Protein AF-A0A3S4R4Y9-F1 (afdb_monomer)

Solvent-accessible surface area (backbone atoms only — not comparable to full-atom values): 7300 Å² total; per-residue (Å²): 136,87,88,60,71,46,79,44,80,38,82,92,77,74,43,80,44,81,41,54,73,82,64,68,80,78,72,89,69,92,70,95,69,88,74,73,80,77,74,75,74,77,70,71,77,76,43,74,64,56,50,49,52,53,54,53,54,55,68,68,62,64,84,70,74,81,76,82,71,62,64,82,87,50,58,78,82,68,40,51,52,72,42,83,41,96,85,75,52,72,46,73,49,71,60,82,84,62,85,89,74,81,80,130

Structure (mmCIF, N/CA/C/O backbone):
data_AF-A0A3S4R4Y9-F1
#
_entry.id   AF-A0A3S4R4Y9-F1
#
loop_
_atom_site.group_PDB
_atom_site.id
_atom_site.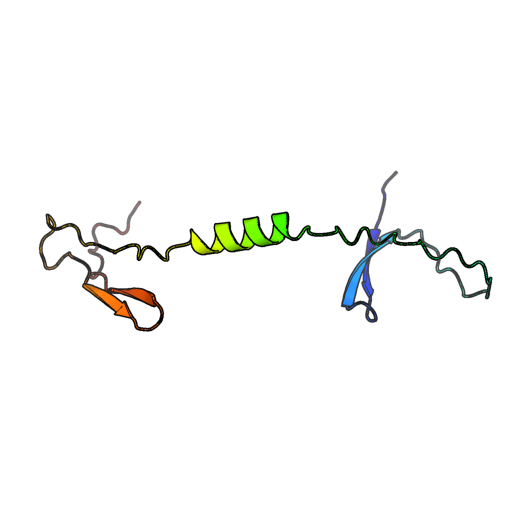type_symbol
_atom_site.label_atom_id
_atom_site.label_alt_id
_atom_site.label_comp_id
_atom_site.label_asym_id
_atom_site.label_entity_id
_atom_site.label_seq_id
_atom_site.pdbx_PDB_ins_code
_atom_site.Cartn_x
_atom_site.Cartn_y
_atom_site.Cartn_z
_atom_site.occupancy
_atom_site.B_iso_or_equiv
_atom_site.auth_seq_id
_atom_site.auth_comp_id
_atom_site.auth_asym_id
_atom_site.auth_atom_id
_atom_site.pdbx_PDB_model_num
ATOM 1 N N . MET A 1 1 ? 40.150 17.618 -21.170 1.00 54.66 1 MET A N 1
ATOM 2 C CA . MET A 1 1 ? 39.338 17.227 -22.344 1.00 54.66 1 MET A CA 1
ATOM 3 C C . MET A 1 1 ? 37.894 17.150 -21.874 1.00 54.66 1 MET A C 1
ATOM 5 O O . MET A 1 1 ? 37.621 16.339 -21.003 1.00 54.66 1 MET A O 1
ATOM 9 N N . ASN A 1 2 ? 37.007 18.033 -22.343 1.00 62.56 2 ASN A N 1
ATOM 10 C CA . ASN A 1 2 ? 35.598 18.014 -21.932 1.00 62.5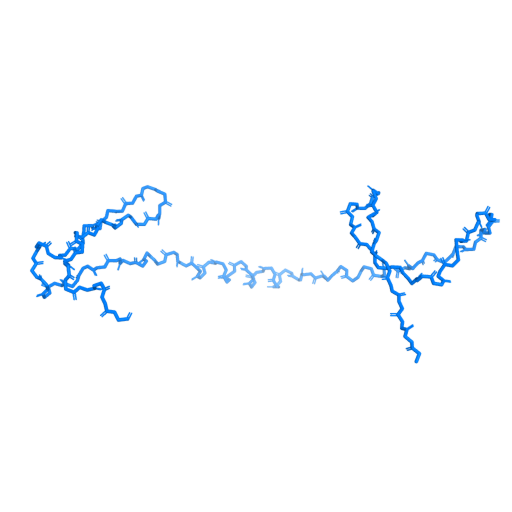6 2 ASN A CA 1
ATOM 11 C C . ASN A 1 2 ? 34.815 17.080 -22.853 1.00 62.56 2 ASN A C 1
ATOM 13 O O . ASN A 1 2 ? 34.815 17.265 -24.068 1.00 62.56 2 ASN A O 1
ATOM 17 N N . HIS A 1 3 ? 34.172 16.069 -22.275 1.00 72.06 3 HIS A N 1
ATOM 18 C CA . HIS A 1 3 ? 33.320 15.147 -23.012 1.00 72.06 3 HIS A CA 1
ATOM 19 C C . HIS A 1 3 ? 31.894 15.699 -23.036 1.00 72.06 3 HIS A C 1
ATOM 21 O O . HIS A 1 3 ? 31.226 15.724 -22.005 1.00 72.06 3 HIS A O 1
ATOM 27 N N . ILE A 1 4 ? 31.448 16.166 -24.203 1.00 77.94 4 ILE A N 1
ATOM 28 C CA . ILE A 1 4 ? 30.104 16.717 -24.394 1.00 77.94 4 ILE A CA 1
ATOM 29 C C . ILE A 1 4 ? 29.211 15.648 -25.033 1.00 77.94 4 ILE A C 1
ATOM 31 O O . ILE A 1 4 ? 29.584 14.992 -26.014 1.00 77.94 4 ILE A O 1
ATOM 35 N N . TYR A 1 5 ? 28.028 15.467 -24.450 1.00 83.44 5 TYR A N 1
ATOM 36 C CA . TYR A 1 5 ? 27.045 14.468 -24.852 1.00 83.44 5 TYR A CA 1
ATOM 37 C C . TYR A 1 5 ? 25.684 15.129 -25.042 1.00 83.44 5 TYR A C 1
ATOM 39 O O . TYR A 1 5 ? 25.295 15.993 -24.256 1.00 83.44 5 TYR A O 1
ATOM 47 N N . LYS A 1 6 ? 24.934 14.670 -26.046 1.00 84.88 6 LYS A N 1
ATOM 48 C CA . LYS A 1 6 ? 23.530 15.038 -26.255 1.00 84.88 6 LYS A CA 1
ATOM 49 C C . LYS A 1 6 ? 22.624 13.836 -26.028 1.00 84.88 6 LYS A C 1
ATOM 51 O O . LYS A 1 6 ? 23.001 12.703 -26.321 1.00 84.88 6 LYS A O 1
ATOM 56 N N . ILE A 1 7 ? 21.412 14.083 -25.548 1.00 89.75 7 ILE A N 1
ATOM 57 C CA . ILE A 1 7 ? 20.398 13.046 -25.347 1.00 89.75 7 ILE A CA 1
ATOM 58 C C . ILE A 1 7 ? 19.426 13.081 -26.529 1.00 89.75 7 ILE A C 1
ATOM 60 O O . ILE A 1 7 ? 18.928 14.142 -26.899 1.00 89.75 7 ILE A O 1
ATOM 64 N N . VAL A 1 8 ? 19.168 11.925 -27.140 1.00 87.50 8 VAL A N 1
ATOM 65 C CA . VAL A 1 8 ? 18.272 11.777 -28.295 1.00 87.50 8 VAL A CA 1
ATOM 66 C C . VAL A 1 8 ? 17.207 10.733 -27.986 1.00 87.50 8 VAL A C 1
ATOM 68 O O . VAL A 1 8 ? 17.504 9.684 -27.419 1.00 87.50 8 VAL A O 1
ATOM 71 N N . PHE A 1 9 ? 15.963 11.003 -28.379 1.00 91.25 9 PHE A N 1
ATOM 72 C CA . PHE A 1 9 ? 14.882 10.027 -28.281 1.00 91.25 9 PHE A CA 1
ATOM 73 C C . PHE A 1 9 ? 14.891 9.070 -29.476 1.00 91.25 9 PHE A C 1
ATOM 75 O O . PHE A 1 9 ? 14.821 9.497 -30.632 1.00 91.25 9 PHE A O 1
ATOM 82 N N . ASN A 1 10 ? 14.928 7.769 -29.203 1.00 87.31 10 ASN A N 1
ATOM 83 C CA . ASN A 1 10 ? 14.768 6.726 -30.202 1.00 87.31 10 ASN A CA 1
ATOM 84 C C . ASN A 1 10 ? 13.288 6.349 -30.335 1.00 87.31 10 ASN A C 1
ATOM 86 O O . ASN A 1 10 ? 12.715 5.697 -29.464 1.00 87.31 10 ASN A O 1
ATOM 90 N N . LYS A 1 11 ? 12.678 6.709 -31.469 1.00 86.31 11 LYS A N 1
ATOM 91 C CA . LYS A 1 11 ? 11.270 6.400 -31.754 1.00 86.31 11 LYS A CA 1
ATOM 92 C C . LYS A 1 11 ? 10.983 4.907 -31.938 1.00 86.31 11 LYS A C 1
ATOM 94 O O . LYS A 1 11 ? 9.869 4.484 -31.653 1.00 86.31 11 LYS A O 1
ATOM 99 N N . SER A 1 12 ? 11.947 4.109 -32.398 1.00 80.25 12 SER A N 1
ATOM 100 C CA . SER A 1 12 ? 11.734 2.675 -32.638 1.00 80.25 12 SER A CA 1
ATOM 101 C C . SER A 1 12 ? 11.703 1.870 -31.344 1.00 80.25 12 SER A C 1
ATOM 103 O O . SER A 1 12 ? 10.973 0.890 -31.257 1.00 80.25 12 SER A O 1
ATOM 105 N N . THR A 1 13 ? 12.512 2.260 -30.361 1.00 84.69 13 THR A N 1
ATOM 106 C CA . THR A 1 13 ? 12.614 1.566 -29.070 1.00 84.69 13 THR A CA 1
ATOM 107 C C . THR A 1 13 ? 11.894 2.304 -27.945 1.00 84.69 13 THR A C 1
ATOM 109 O O . THR A 1 13 ? 11.829 1.779 -26.842 1.00 84.69 13 THR A O 1
ATOM 112 N N . GLN A 1 14 ? 11.355 3.501 -28.214 1.00 87.25 14 GLN A N 1
ATOM 113 C CA . GLN A 1 14 ? 10.693 4.379 -27.242 1.00 87.25 14 GLN A CA 1
ATOM 114 C C . GLN A 1 14 ? 11.582 4.700 -26.023 1.00 87.25 14 GLN A C 1
ATOM 116 O O . GLN A 1 14 ? 11.111 4.777 -24.892 1.00 87.25 14 GLN A O 1
ATOM 121 N N . THR A 1 15 ? 12.887 4.885 -26.247 1.00 88.81 15 THR A N 1
ATOM 122 C CA . THR A 1 15 ? 13.884 5.116 -25.186 1.00 88.81 15 THR A CA 1
ATOM 123 C C . THR A 1 15 ? 14.795 6.306 -25.483 1.00 88.81 15 THR A C 1
ATOM 125 O O . THR A 1 15 ? 15.020 6.667 -26.637 1.00 88.81 15 THR A O 1
ATOM 128 N N . TRP A 1 16 ? 15.351 6.920 -24.436 1.00 92.38 16 TRP A N 1
ATOM 129 C CA . TRP A 1 16 ? 16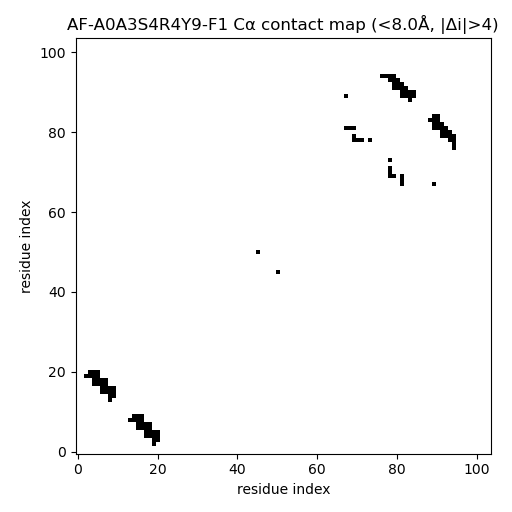.352 7.985 -24.544 1.00 92.38 16 TRP A CA 1
ATOM 130 C C . TRP A 1 16 ? 17.768 7.400 -24.614 1.00 92.38 16 TRP A C 1
ATOM 132 O O . TRP A 1 16 ? 18.101 6.497 -23.849 1.00 92.38 16 TRP A O 1
ATOM 142 N N . MET A 1 17 ? 18.610 7.913 -25.514 1.00 88.81 17 MET A N 1
ATOM 143 C CA . MET A 1 17 ? 19.999 7.472 -25.698 1.00 88.81 17 MET A CA 1
ATOM 144 C C . MET A 1 17 ? 20.960 8.662 -25.626 1.00 88.81 17 MET A C 1
ATOM 146 O O . MET A 1 17 ? 20.705 9.702 -26.234 1.00 88.81 17 MET A O 1
ATOM 150 N N . ALA A 1 18 ? 22.078 8.506 -24.915 1.00 88.31 18 ALA A N 1
ATOM 151 C CA . ALA A 1 18 ? 23.161 9.487 -24.899 1.00 88.31 18 ALA A CA 1
ATOM 152 C C . ALA A 1 18 ? 24.102 9.254 -26.091 1.00 88.31 18 ALA A C 1
ATOM 154 O O . ALA A 1 18 ? 24.558 8.135 -26.323 1.00 88.31 18 ALA A O 1
ATOM 155 N N . VAL A 1 19 ? 24.391 10.310 -26.848 1.00 80.44 19 VAL A N 1
ATOM 156 C CA . VAL A 1 19 ? 25.249 10.277 -28.037 1.00 80.44 19 VAL A CA 1
ATOM 157 C C . VAL A 1 19 ? 26.355 11.313 -27.868 1.00 80.44 19 VAL A C 1
ATOM 159 O O . VAL A 1 19 ? 26.086 12.468 -27.538 1.00 80.44 19 VAL A O 1
ATOM 162 N N . CYS A 1 20 ? 27.604 10.917 -28.102 1.00 78.31 20 CYS A N 1
ATOM 163 C CA . CYS A 1 20 ? 28.737 11.841 -28.109 1.00 78.31 20 CYS A CA 1
ATOM 164 C C . CYS A 1 20 ? 28.582 12.841 -29.265 1.00 78.31 20 CYS A C 1
ATOM 166 O O . CYS A 1 20 ? 28.268 12.431 -30.383 1.00 78.31 20 CYS A O 1
ATOM 168 N N . GLU A 1 21 ? 28.855 14.129 -29.051 1.00 68.88 21 GLU A N 1
ATOM 169 C CA . GLU A 1 21 ? 28.741 15.135 -30.126 1.00 68.88 21 GLU A CA 1
ATOM 170 C C . GLU A 1 21 ? 29.669 14.860 -31.322 1.00 68.88 21 GLU A C 1
ATOM 172 O O . GLU A 1 21 ? 29.335 15.188 -32.458 1.00 68.88 21 GLU A O 1
ATOM 177 N N . TYR A 1 22 ? 30.793 14.175 -31.085 1.00 58.62 22 TYR A N 1
ATOM 178 C CA . TYR A 1 22 ? 31.743 13.750 -32.119 1.00 58.62 22 TYR A CA 1
ATOM 179 C C . TYR A 1 22 ? 31.351 12.471 -32.871 1.00 58.62 22 TYR A C 1
ATOM 181 O O . TYR A 1 22 ? 32.089 12.041 -33.762 1.00 58.62 22 TYR A O 1
ATOM 189 N N . ALA A 1 23 ? 30.207 11.855 -32.558 1.00 56.59 23 ALA A N 1
ATOM 190 C CA . ALA A 1 23 ? 29.670 10.760 -33.356 1.00 56.59 23 ALA A CA 1
ATOM 191 C C . ALA A 1 23 ? 29.133 11.328 -34.681 1.00 56.59 23 ALA A C 1
ATOM 193 O O . ALA A 1 23 ? 27.939 11.581 -34.848 1.00 56.59 23 ALA A O 1
ATOM 194 N N . ARG A 1 24 ? 30.053 11.595 -35.616 1.00 51.50 24 ARG A N 1
ATOM 195 C CA . ARG A 1 24 ? 29.771 11.960 -37.008 1.00 51.50 24 ARG A CA 1
ATOM 196 C C . ARG A 1 24 ? 28.766 10.947 -37.552 1.00 51.50 24 ARG A C 1
ATOM 198 O O . ARG A 1 24 ? 28.994 9.745 -37.433 1.00 51.50 24 ARG A O 1
ATOM 205 N N . GLY A 1 25 ? 27.657 11.433 -38.108 1.00 50.31 25 GLY A N 1
ATOM 206 C CA . GLY A 1 25 ? 26.648 10.585 -38.732 1.00 50.31 25 GLY A CA 1
ATOM 207 C C . GLY A 1 25 ? 27.319 9.650 -39.731 1.00 50.31 25 GLY A C 1
ATOM 208 O O . GLY A 1 25 ? 27.911 10.105 -40.707 1.00 50.31 25 GLY A O 1
ATOM 209 N N . VAL A 1 26 ? 27.275 8.349 -39.452 1.00 49.09 26 VAL A N 1
ATOM 210 C CA . VAL A 1 26 ? 27.739 7.333 -40.390 1.00 49.09 26 VAL A CA 1
ATOM 211 C C . VAL A 1 26 ? 26.687 7.296 -41.492 1.00 49.09 26 VAL A C 1
ATOM 213 O O . VAL A 1 26 ? 25.601 6.749 -41.307 1.00 49.09 26 VAL A O 1
ATOM 216 N N . SER A 1 27 ? 26.967 7.975 -42.606 1.00 45.19 27 SER A N 1
ATOM 217 C CA . SER A 1 27 ? 26.184 7.836 -43.829 1.00 45.19 27 SER A CA 1
ATOM 218 C C . SER A 1 27 ? 26.140 6.357 -44.198 1.00 45.19 27 SER A C 1
ATOM 220 O O . SER A 1 27 ? 27.148 5.655 -44.119 1.00 45.19 27 SER A O 1
ATOM 222 N N . CYS A 1 28 ? 24.955 5.879 -44.558 1.00 45.75 28 CYS A N 1
ATOM 223 C CA . CYS A 1 28 ? 24.703 4.503 -44.947 1.00 45.75 28 CYS A CA 1
ATOM 224 C C . CYS A 1 28 ? 25.444 4.151 -46.248 1.00 45.75 28 CYS A C 1
ATOM 226 O O . CYS A 1 28 ? 24.865 4.155 -47.326 1.00 45.75 28 CYS A O 1
ATOM 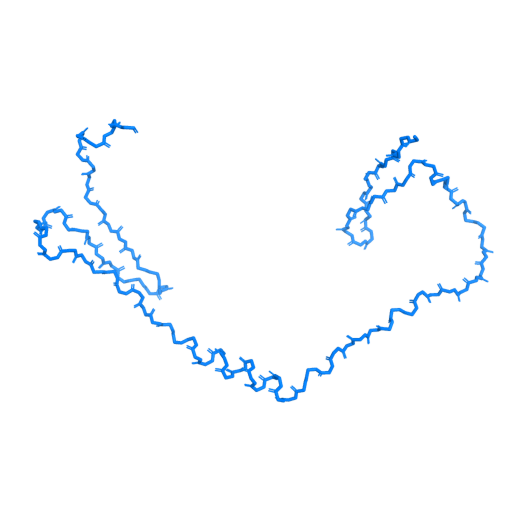228 N N . ASN A 1 29 ? 26.720 3.781 -46.146 1.00 40.56 29 ASN A N 1
ATOM 229 C CA . ASN A 1 29 ? 27.293 2.836 -47.091 1.00 40.56 29 ASN A CA 1
ATOM 230 C C . ASN A 1 29 ? 26.936 1.441 -46.587 1.00 40.56 29 ASN A C 1
ATOM 232 O O . ASN A 1 29 ? 27.287 1.055 -45.472 1.00 40.56 29 ASN A O 1
ATOM 236 N N . SER A 1 30 ? 26.194 0.705 -47.406 1.00 52.12 30 SER A N 1
ATOM 237 C CA . SER A 1 30 ? 25.906 -0.710 -47.227 1.00 52.12 30 SER A CA 1
ATOM 238 C C . SER A 1 30 ? 27.214 -1.494 -47.129 1.00 52.12 30 SER A C 1
ATOM 240 O O . SER A 1 30 ? 27.803 -1.864 -48.143 1.00 52.12 30 SER A O 1
ATOM 242 N N . VAL A 1 31 ? 27.672 -1.746 -45.905 1.00 43.50 31 VAL A N 1
ATOM 243 C CA . VAL A 1 31 ? 28.705 -2.740 -45.629 1.00 43.50 31 VAL A CA 1
ATOM 244 C C . VAL A 1 31 ? 28.041 -3.830 -44.811 1.00 43.50 31 VAL A C 1
ATOM 246 O O . VAL A 1 31 ? 27.832 -3.714 -43.604 1.00 43.50 31 VAL A O 1
ATOM 249 N N . SER A 1 32 ? 27.652 -4.886 -45.517 1.00 53.56 32 SER A N 1
ATOM 250 C CA . SER A 1 32 ? 27.306 -6.173 -44.937 1.00 53.56 32 SER A CA 1
ATOM 251 C C . SER A 1 32 ? 28.514 -6.693 -44.159 1.00 53.56 32 SER A C 1
ATOM 253 O O . SER A 1 32 ? 29.389 -7.345 -44.715 1.00 53.56 32 SER A O 1
ATOM 255 N N . ALA A 1 33 ? 28.578 -6.393 -42.869 1.00 48.97 33 ALA A N 1
ATOM 256 C CA . ALA A 1 33 ? 29.495 -7.028 -41.935 1.00 48.97 33 ALA A CA 1
ATOM 257 C C . ALA A 1 33 ? 28.695 -7.341 -40.675 1.00 48.97 33 ALA A C 1
ATOM 259 O O . ALA A 1 33 ? 28.586 -6.552 -39.737 1.00 48.97 33 ALA A O 1
ATOM 260 N N . GLY A 1 34 ? 28.026 -8.490 -40.732 1.00 51.66 34 GLY A N 1
ATOM 261 C CA . GLY A 1 34 ? 27.212 -9.006 -39.652 1.00 51.66 34 GLY A CA 1
ATOM 262 C C . GLY A 1 34 ? 28.069 -9.376 -38.453 1.00 51.66 34 GLY A C 1
ATOM 263 O O . GLY A 1 34 ? 28.453 -10.525 -38.316 1.00 51.66 34 GLY A O 1
ATOM 264 N N . ASN A 1 35 ? 28.266 -8.433 -37.540 1.00 54.94 35 ASN A N 1
ATOM 265 C CA . ASN A 1 35 ? 28.515 -8.749 -36.142 1.00 54.94 35 ASN A CA 1
ATOM 266 C C . ASN A 1 35 ? 27.317 -8.253 -35.341 1.00 54.94 35 ASN A C 1
ATOM 268 O O . ASN A 1 35 ? 27.329 -7.193 -34.721 1.00 54.94 35 ASN A O 1
ATOM 272 N N . LYS A 1 36 ? 26.241 -9.047 -35.381 1.00 57.91 36 LYS A N 1
ATOM 273 C CA . LYS A 1 36 ? 25.206 -8.975 -34.352 1.00 57.91 36 LYS A CA 1
ATOM 274 C C . LYS A 1 36 ? 25.920 -9.262 -33.028 1.00 57.91 36 LYS A C 1
ATOM 276 O O . LYS A 1 36 ? 26.542 -10.323 -32.936 1.00 57.91 36 LYS A O 1
ATOM 281 N N . PRO A 1 37 ? 25.851 -8.389 -32.010 1.00 52.06 37 PRO A N 1
ATOM 282 C CA . PRO A 1 37 ? 26.180 -8.809 -30.663 1.00 52.06 37 PRO A CA 1
ATOM 283 C C . PRO A 1 37 ? 25.273 -10.002 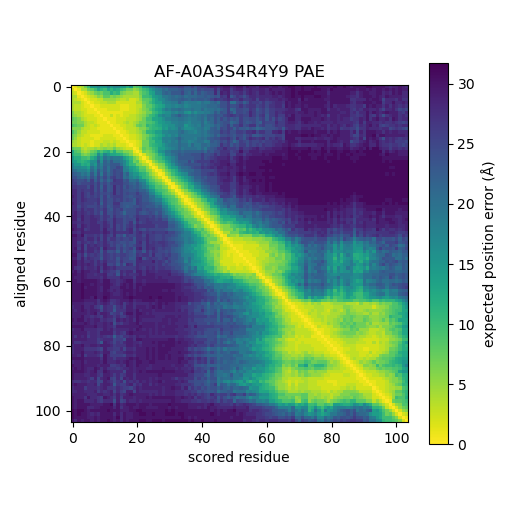-30.387 1.00 52.06 37 PRO A C 1
ATOM 285 O O . PRO A 1 37 ? 24.048 -9.864 -30.349 1.00 52.06 37 PRO A O 1
ATOM 288 N N . SER A 1 38 ? 25.851 -11.197 -30.291 1.00 54.41 38 SER A N 1
ATOM 289 C CA . SER A 1 38 ? 25.141 -12.307 -29.686 1.00 54.41 38 SER A CA 1
ATOM 290 C C . SER A 1 38 ? 24.977 -11.878 -28.240 1.00 54.41 38 SER A C 1
ATOM 292 O O . SER A 1 38 ? 25.880 -12.044 -27.420 1.00 54.41 38 SER A O 1
ATOM 294 N N . ILE A 1 39 ? 23.847 -11.235 -27.944 1.00 57.59 39 ILE A N 1
ATOM 295 C CA . ILE A 1 39 ? 23.309 -11.207 -26.599 1.00 57.59 39 ILE A CA 1
ATOM 296 C C . ILE A 1 39 ? 23.094 -12.687 -26.325 1.00 57.59 39 ILE A C 1
ATOM 298 O O . ILE A 1 39 ? 22.074 -13.260 -26.709 1.00 57.59 39 ILE A O 1
ATOM 302 N N . LYS A 1 40 ? 24.124 -13.345 -25.779 1.00 55.78 40 LYS A N 1
ATOM 303 C CA . LYS A 1 40 ? 23.978 -14.637 -25.135 1.00 55.78 40 LYS A CA 1
ATOM 304 C C . LYS A 1 40 ? 22.976 -14.353 -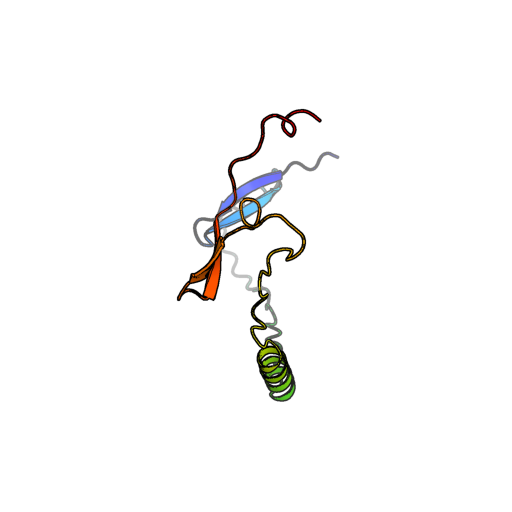24.039 1.00 55.78 40 LYS A C 1
ATOM 306 O O . LYS A 1 40 ? 23.336 -13.859 -22.974 1.00 55.78 40 LYS A O 1
ATOM 311 N N . GLY A 1 41 ? 21.706 -14.562 -24.370 1.00 54.97 41 GLY A N 1
ATOM 312 C CA . GLY A 1 41 ? 20.621 -14.566 -23.426 1.00 54.97 41 GLY A CA 1
ATOM 313 C C . GLY A 1 41 ? 20.977 -15.656 -22.447 1.00 54.97 41 GLY A C 1
ATOM 314 O O . GLY A 1 41 ? 20.715 -16.831 -22.685 1.00 54.97 41 GLY A O 1
ATOM 315 N N . MET A 1 42 ? 21.628 -15.270 -21.356 1.00 56.97 42 MET A N 1
ATOM 316 C CA . MET A 1 42 ? 21.619 -16.048 -20.141 1.00 56.97 42 MET A CA 1
ATOM 317 C C . MET A 1 42 ? 20.183 -15.953 -19.632 1.00 56.97 42 MET A C 1
ATOM 319 O O . MET A 1 42 ? 19.878 -15.220 -18.698 1.00 56.97 42 MET A O 1
ATOM 323 N N . MET A 1 43 ? 19.271 -16.640 -20.322 1.00 58.16 43 MET A N 1
ATOM 324 C CA . MET A 1 43 ? 17.975 -17.004 -19.786 1.00 58.16 43 MET A CA 1
ATOM 325 C C . MET A 1 43 ? 18.311 -17.923 -18.625 1.00 58.16 43 MET A C 1
ATOM 327 O O . MET A 1 43 ? 18.554 -19.117 -18.804 1.00 58.16 43 MET A O 1
ATOM 331 N N . GLY A 1 44 ? 18.478 -17.308 -17.452 1.00 57.22 44 GLY A N 1
ATOM 332 C CA . GLY A 1 44 ? 18.739 -18.003 -16.209 1.00 57.22 44 GLY A CA 1
ATOM 333 C C . GLY A 1 44 ? 17.707 -19.108 -16.097 1.00 57.22 44 GLY A C 1
ATOM 334 O O . GLY A 1 44 ? 16.505 -18.846 -16.105 1.00 57.22 44 GLY A O 1
ATOM 335 N N . LYS A 1 45 ? 18.172 -20.358 -16.080 1.00 63.12 45 LYS A N 1
ATOM 336 C CA . LYS A 1 45 ? 17.302 -21.507 -15.860 1.00 63.12 45 LYS A CA 1
ATOM 337 C C . LYS A 1 45 ? 16.858 -21.400 -14.408 1.00 63.12 45 LYS A C 1
ATOM 339 O O . LYS A 1 45 ? 17.560 -21.865 -13.515 1.00 63.12 45 LYS A O 1
ATOM 344 N N . VAL A 1 46 ? 15.743 -20.714 -14.165 1.00 62.00 46 VAL A N 1
ATOM 345 C CA . VAL A 1 46 ? 15.089 -20.716 -12.860 1.00 62.00 46 VAL A CA 1
ATOM 346 C C . VAL A 1 46 ? 14.707 -22.168 -12.620 1.00 62.00 46 VAL A C 1
ATOM 348 O O . VAL A 1 46 ? 13.833 -22.716 -13.287 1.00 62.00 46 VAL A O 1
ATOM 351 N N . THR A 1 47 ? 15.472 -22.838 -11.766 1.00 70.69 47 THR A N 1
ATOM 352 C CA . THR A 1 47 ? 15.236 -24.246 -11.462 1.00 70.69 47 THR A CA 1
ATOM 353 C C . THR A 1 47 ? 13.861 -24.385 -10.808 1.00 70.69 47 THR A C 1
ATOM 355 O O . THR A 1 47 ? 13.400 -23.463 -10.131 1.00 70.69 47 THR A O 1
ATOM 358 N N . ALA A 1 48 ? 13.208 -25.540 -10.967 1.00 71.06 48 ALA A N 1
ATOM 359 C CA . ALA A 1 48 ? 11.960 -25.836 -10.257 1.00 71.06 48 ALA A CA 1
ATOM 360 C C . ALA A 1 48 ? 12.104 -25.627 -8.736 1.00 71.06 48 ALA A C 1
ATOM 362 O O . ALA A 1 48 ? 11.154 -25.222 -8.076 1.00 71.06 48 ALA A O 1
ATOM 363 N N . LEU A 1 49 ? 13.319 -25.813 -8.204 1.00 77.25 49 LEU A N 1
ATOM 364 C CA . LEU A 1 49 ? 13.668 -25.512 -6.820 1.00 77.25 49 LEU A CA 1
ATOM 365 C C . LEU A 1 49 ? 13.593 -24.010 -6.513 1.00 77.25 49 LEU A C 1
ATOM 367 O O . LEU A 1 49 ? 12.955 -23.624 -5.544 1.00 77.25 49 LEU A O 1
ATOM 371 N N . SER A 1 50 ? 14.190 -23.153 -7.345 1.00 77.88 50 SER A N 1
ATOM 372 C CA . SER A 1 50 ? 14.088 -21.695 -7.192 1.00 77.88 50 SER A CA 1
ATOM 373 C C . SER A 1 50 ? 12.632 -21.229 -7.263 1.00 77.88 50 SER A C 1
ATOM 375 O O . SER A 1 50 ? 12.213 -20.409 -6.453 1.00 77.88 50 SER A O 1
ATOM 377 N N . PHE A 1 51 ? 11.843 -21.789 -8.185 1.00 79.94 51 PHE A N 1
ATOM 378 C CA . PHE A 1 51 ? 10.411 -21.505 -8.281 1.00 79.94 51 PHE A CA 1
ATOM 379 C C . PHE A 1 51 ? 9.650 -21.950 -7.022 1.00 79.94 51 PHE A C 1
ATOM 381 O O . PHE A 1 51 ? 8.881 -21.167 -6.474 1.00 79.94 51 PHE A O 1
ATOM 388 N N . ALA A 1 52 ? 9.913 -23.156 -6.508 1.00 83.75 52 ALA A N 1
ATOM 389 C CA . ALA A 1 52 ? 9.317 -23.645 -5.266 1.00 83.75 52 ALA A CA 1
ATOM 390 C C . ALA A 1 52 ? 9.693 -22.775 -4.055 1.00 83.75 52 ALA A C 1
ATOM 392 O O . ALA A 1 52 ? 8.836 -22.491 -3.224 1.00 83.75 52 ALA A O 1
ATOM 393 N N . VAL A 1 53 ? 10.939 -22.294 -3.984 1.00 84.25 53 VAL A N 1
ATOM 394 C CA . VAL A 1 53 ? 11.386 -21.348 -2.950 1.00 84.25 53 VAL A CA 1
ATOM 395 C C . VAL A 1 53 ? 10.631 -20.019 -3.056 1.00 84.25 53 VAL A C 1
ATOM 397 O O . VAL A 1 53 ? 10.159 -19.517 -2.039 1.00 84.25 53 VAL A O 1
ATOM 400 N N . PHE A 1 54 ? 10.443 -19.469 -4.262 1.00 82.19 54 PHE A N 1
ATOM 401 C CA . PHE A 1 54 ? 9.639 -18.254 -4.457 1.00 82.19 54 PHE A CA 1
ATOM 402 C C . PHE A 1 54 ? 8.166 -18.456 -4.071 1.00 82.19 54 PHE A C 1
ATOM 404 O O . PHE A 1 54 ? 7.589 -17.599 -3.404 1.00 82.19 54 PHE A O 1
ATOM 411 N N . VAL A 1 55 ? 7.560 -19.590 -4.435 1.00 80.75 55 VAL A N 1
ATOM 412 C CA . VAL A 1 55 ? 6.170 -19.918 -4.071 1.00 80.75 55 VAL A CA 1
ATOM 413 C C . VAL A 1 55 ? 6.020 -20.096 -2.556 1.00 80.75 55 VAL A C 1
ATOM 415 O O . VAL A 1 55 ? 5.090 -19.547 -1.964 1.00 80.75 55 VAL A O 1
ATOM 418 N N . ALA A 1 56 ? 6.958 -20.791 -1.908 1.00 79.44 56 ALA A N 1
ATOM 419 C CA . ALA A 1 56 ? 6.976 -20.942 -0.455 1.00 79.44 56 ALA A CA 1
ATOM 420 C C . ALA A 1 56 ? 7.136 -19.585 0.256 1.00 79.44 56 ALA A C 1
ATOM 422 O O . ALA A 1 56 ? 6.425 -19.309 1.223 1.00 79.44 56 ALA A O 1
ATOM 423 N N . LEU A 1 57 ? 7.994 -18.696 -0.254 1.00 77.06 57 LEU A N 1
ATOM 424 C CA . LEU A 1 57 ? 8.204 -17.363 0.320 1.00 77.06 57 LEU A CA 1
ATOM 425 C C . LEU A 1 57 ? 6.970 -16.453 0.174 1.00 77.06 57 LEU A C 1
ATOM 427 O O . LEU A 1 57 ? 6.658 -15.680 1.082 1.00 77.06 57 LEU A O 1
ATOM 431 N N . GLN A 1 58 ? 6.222 -16.581 -0.924 1.00 69.62 58 GLN A N 1
ATOM 432 C CA . GLN A 1 58 ? 4.938 -15.891 -1.086 1.00 69.62 58 GLN A CA 1
ATOM 433 C C . GLN A 1 58 ? 3.861 -16.434 -0.137 1.00 69.62 58 GLN A C 1
ATOM 435 O O . GLN A 1 58 ? 3.056 -15.653 0.361 1.00 69.62 58 GLN A O 1
ATOM 440 N N . SER A 1 59 ? 3.863 -17.733 0.180 1.00 61.84 59 SER A N 1
ATOM 441 C CA . SER A 1 59 ? 2.901 -18.308 1.138 1.00 61.84 59 SER A CA 1
ATOM 442 C C . SER A 1 59 ? 3.120 -17.853 2.590 1.00 61.84 59 SER A C 1
ATOM 444 O O . SER A 1 59 ? 2.194 -17.904 3.395 1.00 61.84 59 SER A O 1
ATOM 446 N N . ALA A 1 60 ? 4.322 -17.360 2.913 1.00 61.91 60 ALA A N 1
ATOM 447 C CA . ALA A 1 60 ? 4.652 -16.795 4.220 1.00 61.91 60 ALA A CA 1
ATOM 448 C C . ALA A 1 60 ? 4.246 -15.317 4.370 1.00 61.91 60 ALA A C 1
ATOM 450 O O . ALA A 1 60 ? 4.239 -14.802 5.489 1.00 61.91 60 ALA A O 1
ATOM 451 N N . HIS A 1 61 ? 3.851 -14.640 3.282 1.00 57.28 61 HIS A N 1
ATOM 452 C CA . HIS A 1 61 ? 3.172 -13.345 3.359 1.00 57.28 61 HIS A CA 1
ATOM 453 C C . HIS A 1 61 ? 1.709 -13.573 3.745 1.00 57.28 61 HIS A C 1
ATOM 455 O O . HIS A 1 61 ? 0.777 -13.346 2.974 1.00 57.28 61 HIS A O 1
ATOM 461 N N . ALA A 1 62 ? 1.503 -14.050 4.972 1.00 54.09 62 ALA A N 1
ATOM 462 C CA . ALA A 1 62 ? 0.234 -13.860 5.638 1.00 54.09 62 ALA A CA 1
ATOM 463 C C . ALA A 1 62 ? 0.017 -12.347 5.693 1.00 54.09 62 ALA A C 1
ATOM 465 O O . ALA A 1 62 ? 0.816 -11.632 6.295 1.00 54.09 62 ALA A O 1
ATOM 466 N N . ASN A 1 63 ? -1.033 -11.870 5.026 1.00 56.84 63 ASN A N 1
ATOM 467 C CA . ASN A 1 63 ? -1.594 -10.546 5.241 1.00 56.84 63 ASN A CA 1
ATOM 468 C C . ASN A 1 63 ? -2.017 -10.474 6.711 1.00 56.84 63 ASN A C 1
ATOM 470 O O . ASN A 1 63 ? -3.188 -10.666 7.024 1.00 56.84 63 ASN A O 1
ATOM 474 N N . THR A 1 64 ? -1.071 -10.302 7.629 1.00 54.09 64 THR A N 1
ATOM 475 C CA . THR A 1 64 ? -1.362 -9.961 9.009 1.00 54.09 64 THR A CA 1
ATOM 476 C C . THR A 1 64 ? -1.982 -8.581 8.930 1.00 54.09 64 THR A C 1
ATOM 478 O O . THR A 1 64 ? -1.296 -7.627 8.553 1.00 54.09 64 THR A O 1
ATOM 481 N N . PRO A 1 65 ? -3.292 -8.443 9.201 1.00 58.44 65 PRO A N 1
ATOM 482 C CA . PRO A 1 65 ? -3.887 -7.128 9.250 1.00 58.44 65 PRO A CA 1
ATOM 483 C C . PRO A 1 65 ? -3.130 -6.396 10.349 1.00 58.44 65 PRO A C 1
ATOM 485 O O . PRO A 1 65 ? -3.130 -6.834 11.502 1.00 58.44 65 PRO A O 1
ATOM 488 N N . THR A 1 66 ? -2.433 -5.321 10.004 1.00 60.91 66 THR A N 1
ATOM 489 C CA . THR A 1 66 ? -1.921 -4.391 11.000 1.00 60.91 66 THR A CA 1
ATOM 490 C C . THR A 1 66 ? -3.148 -3.761 11.643 1.00 60.91 66 THR A C 1
ATOM 492 O O . THR A 1 66 ? -3.737 -2.807 11.138 1.00 60.91 66 THR A O 1
ATOM 495 N N . THR A 1 67 ? -3.628 -4.386 12.717 1.00 72.31 67 THR A N 1
ATOM 496 C CA . THR A 1 67 ? -4.803 -3.923 13.446 1.00 72.31 67 THR A CA 1
ATOM 497 C C . THR A 1 67 ? -4.456 -2.583 14.065 1.00 72.31 67 THR A C 1
ATOM 499 O O . THR A 1 67 ? -3.684 -2.513 15.020 1.00 72.31 67 THR A O 1
ATOM 502 N N . ILE A 1 68 ? -5.003 -1.514 13.493 1.00 76.56 68 ILE A N 1
ATOM 503 C CA . ILE A 1 68 ? -4.923 -0.177 14.069 1.00 76.56 68 ILE A CA 1
ATOM 504 C C . ILE A 1 68 ? -5.791 -0.201 15.325 1.00 76.56 68 ILE A C 1
ATOM 506 O O . ILE A 1 68 ? -7.010 -0.345 15.245 1.00 76.56 68 ILE A O 1
ATOM 510 N N . LEU A 1 69 ? -5.152 -0.113 16.487 1.00 80.62 69 LEU A N 1
ATOM 511 C CA . LEU A 1 69 ? -5.820 -0.074 17.782 1.00 80.62 69 LEU A CA 1
ATOM 512 C C . LEU A 1 69 ? -5.637 1.318 18.381 1.00 80.62 69 LEU A C 1
ATOM 514 O O . LEU A 1 69 ? -4.517 1.821 18.448 1.00 80.62 69 LEU A O 1
ATOM 518 N N . ALA A 1 70 ? -6.736 1.937 18.808 1.00 81.19 70 ALA A N 1
ATOM 519 C CA . ALA A 1 70 ? -6.682 3.185 19.556 1.00 81.19 70 ALA A CA 1
ATOM 520 C C . ALA A 1 70 ? -6.064 2.951 20.946 1.00 81.19 70 ALA A C 1
ATOM 522 O O . ALA A 1 70 ? -6.263 1.892 21.552 1.00 81.19 70 ALA A O 1
ATOM 523 N N . ASP A 1 71 ? -5.338 3.947 21.461 1.00 83.75 71 ASP A N 1
ATOM 524 C CA . ASP A 1 71 ? -4.894 3.939 22.854 1.00 83.75 71 ASP A CA 1
ATOM 525 C C . ASP A 1 71 ? -6.120 3.957 23.772 1.00 83.75 71 ASP A C 1
ATOM 527 O O . ASP A 1 71 ? -6.908 4.903 23.782 1.00 83.75 71 ASP A O 1
ATOM 531 N N . LYS A 1 72 ? -6.271 2.889 24.556 1.00 82.25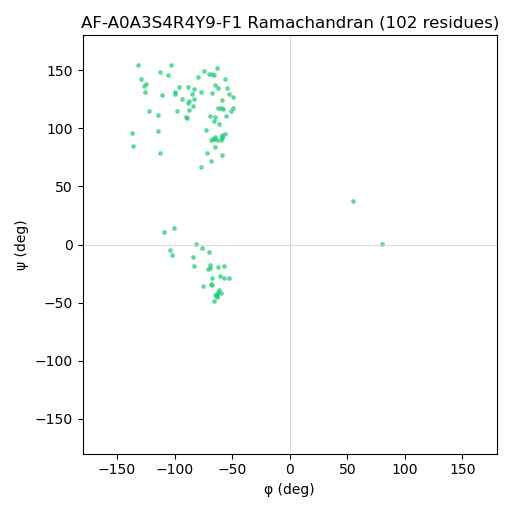 72 LYS A N 1
ATOM 532 C CA . LYS A 1 72 ? -7.390 2.713 25.488 1.00 82.25 72 LYS A CA 1
ATOM 533 C C . LYS A 1 72 ? -7.331 3.681 26.668 1.00 82.25 72 LYS A C 1
ATOM 535 O O . LYS A 1 72 ? -8.340 3.847 27.349 1.00 82.25 72 LYS A O 1
ATOM 540 N N . SER A 1 73 ? -6.167 4.276 26.917 1.00 85.62 73 SER A N 1
ATOM 541 C CA . SER A 1 73 ? -5.920 5.207 28.020 1.00 85.62 73 SER A CA 1
ATOM 542 C C . SER A 1 73 ? -6.359 6.634 27.682 1.00 85.62 73 SER A C 1
ATOM 544 O O . SER A 1 73 ? -6.539 7.447 28.586 1.00 85.62 73 SER A O 1
ATOM 546 N N . ALA A 1 74 ? -6.540 6.947 26.395 1.00 80.62 74 ALA A N 1
ATOM 547 C CA . ALA A 1 74 ? -7.034 8.240 25.942 1.00 80.62 74 ALA A CA 1
ATOM 548 C C . ALA A 1 74 ? -8.545 8.377 26.192 1.00 80.62 74 ALA A C 1
ATOM 550 O O . ALA A 1 74 ? -9.290 7.396 26.128 1.00 80.62 74 ALA A O 1
ATOM 551 N N . ASP A 1 75 ? -9.017 9.604 26.425 1.00 85.06 75 ASP A N 1
ATOM 552 C CA . ASP A 1 75 ? -10.453 9.891 26.494 1.00 85.06 75 ASP A CA 1
ATOM 553 C C . ASP A 1 75 ? -11.150 9.448 25.195 1.00 85.06 75 ASP A C 1
ATOM 555 O O . ASP A 1 75 ? -10.603 9.599 24.101 1.00 85.06 75 ASP A O 1
ATOM 559 N N . LYS A 1 76 ? -12.370 8.909 25.297 1.00 82.62 76 LYS A N 1
ATOM 560 C CA . LYS A 1 76 ? -13.121 8.379 24.145 1.00 82.62 76 LYS A CA 1
ATOM 561 C C . LYS A 1 76 ? -13.338 9.417 23.042 1.00 82.62 76 LYS A C 1
ATOM 563 O O . LYS A 1 76 ? -13.441 9.039 21.881 1.00 82.62 76 LYS A O 1
ATOM 568 N N . SER A 1 77 ? -13.397 10.702 23.388 1.00 82.38 77 SER A N 1
ATOM 569 C CA . SER A 1 77 ? -13.513 11.811 22.427 1.00 82.38 77 SER A CA 1
ATOM 570 C C . SER A 1 77 ? -12.237 12.059 21.606 1.00 82.38 77 SER A C 1
ATOM 572 O O . SER A 1 77 ? -12.292 12.657 20.529 1.00 82.38 77 SER A O 1
ATOM 574 N N . LEU A 1 78 ? -11.087 11.591 22.097 1.00 84.25 78 LEU A N 1
ATOM 575 C CA . LEU A 1 78 ? -9.775 11.741 21.466 1.00 84.25 78 LEU A CA 1
ATOM 576 C C . LEU A 1 78 ? -9.315 10.464 20.751 1.00 84.25 78 LEU A C 1
ATOM 578 O O . LEU A 1 78 ? -8.306 10.485 20.046 1.00 84.25 78 LEU A O 1
ATOM 582 N N . GLN A 1 79 ? -10.034 9.353 20.930 1.00 88.56 79 GLN A N 1
ATOM 583 C CA . GLN A 1 79 ? -9.731 8.102 20.248 1.00 88.56 79 GLN A CA 1
ATOM 584 C C . GLN A 1 79 ? -10.213 8.154 18.789 1.00 88.56 79 GLN A C 1
ATOM 586 O O . GLN A 1 79 ? -11.365 8.512 18.533 1.00 88.56 79 GLN A O 1
ATOM 591 N N . PRO A 1 80 ? -9.368 7.771 17.815 1.00 85.50 80 PRO A N 1
ATOM 592 C CA . PRO A 1 80 ? -9.776 7.714 16.421 1.00 85.50 80 PRO A CA 1
ATOM 593 C C . PRO A 1 80 ? -10.760 6.565 16.174 1.00 85.50 80 PRO A C 1
ATOM 595 O O . PRO A 1 80 ? -10.654 5.486 16.763 1.00 85.50 80 PRO A O 1
ATOM 598 N N . ILE A 1 81 ? -11.688 6.773 15.241 1.00 88.75 81 ILE A N 1
ATOM 599 C CA . ILE A 1 81 ? -12.635 5.737 14.817 1.00 88.75 81 ILE A CA 1
ATOM 600 C C . ILE A 1 81 ? -11.982 4.928 13.697 1.00 88.75 81 ILE A C 1
ATOM 602 O O . ILE A 1 81 ? -11.707 5.451 12.614 1.00 88.75 81 ILE A O 1
ATOM 606 N N . VAL A 1 82 ? -11.741 3.647 13.967 1.00 87.31 82 VAL A N 1
ATOM 607 C CA . VAL A 1 82 ? -11.099 2.711 13.039 1.00 87.31 82 VAL A CA 1
ATOM 608 C C . VAL A 1 82 ? -12.174 1.888 12.331 1.00 87.31 82 VAL A C 1
ATOM 610 O O . VAL A 1 82 ? -12.892 1.114 12.962 1.00 87.31 82 VAL A O 1
ATOM 613 N N . LEU A 1 83 ? -12.288 2.060 11.015 1.00 88.62 83 LEU A N 1
ATOM 614 C CA . LEU A 1 83 ? -13.281 1.405 10.166 1.00 88.62 83 LEU A CA 1
ATOM 615 C C . LEU A 1 83 ? -12.575 0.461 9.181 1.00 88.62 83 LEU A C 1
ATOM 617 O O . LEU A 1 83 ? -11.879 0.933 8.275 1.00 88.62 83 LEU A O 1
ATOM 621 N N . PRO A 1 84 ? -12.734 -0.866 9.313 1.00 82.38 84 PRO A N 1
ATOM 622 C CA . PRO A 1 84 ? -12.235 -1.791 8.305 1.00 82.38 84 PRO A CA 1
ATOM 623 C C . PRO A 1 84 ? -13.039 -1.612 7.010 1.00 82.38 84 PRO A C 1
ATOM 625 O O . PRO A 1 84 ? -14.270 -1.598 7.037 1.00 82.38 84 PRO A O 1
ATOM 628 N N . THR A 1 85 ? -12.360 -1.464 5.871 1.00 79.56 85 THR A N 1
ATOM 629 C CA . THR A 1 85 ? -13.025 -1.388 4.560 1.00 79.56 85 THR A CA 1
ATOM 630 C C . THR A 1 85 ? -12.885 -2.706 3.799 1.00 79.56 85 THR A C 1
ATOM 632 O O . THR A 1 85 ? -11.927 -3.454 3.999 1.00 79.56 85 THR A O 1
ATOM 635 N N . ALA A 1 86 ? -13.826 -2.990 2.893 1.00 77.00 86 ALA A N 1
ATOM 636 C CA . ALA A 1 86 ? -13.824 -4.213 2.080 1.00 77.00 86 ALA A CA 1
ATOM 637 C C . ALA A 1 86 ? -12.597 -4.335 1.152 1.00 77.00 86 ALA A C 1
ATOM 639 O O . ALA A 1 86 ? -12.254 -5.434 0.727 1.00 77.00 86 ALA A O 1
ATOM 640 N N . SER A 1 87 ? -11.909 -3.223 0.875 1.00 79.25 87 SER A N 1
ATOM 641 C CA . SER A 1 87 ? -10.684 -3.173 0.068 1.00 79.25 87 SER A CA 1
ATOM 642 C C . SER A 1 87 ? -9.437 -3.672 0.811 1.00 79.25 87 SER A C 1
ATOM 644 O O . SER A 1 87 ? -8.352 -3.679 0.236 1.00 79.25 87 SER A O 1
ATOM 646 N N . GLY A 1 88 ? -9.554 -4.029 2.095 1.00 74.69 88 GLY A N 1
ATOM 647 C CA . GLY A 1 88 ? -8.425 -4.454 2.930 1.00 74.69 88 GLY A CA 1
ATOM 648 C C . GLY A 1 88 ? -7.576 -3.304 3.486 1.00 74.69 88 GLY A C 1
ATOM 649 O O . GLY A 1 88 ? -6.628 -3.555 4.224 1.00 74.69 88 GLY A O 1
ATOM 650 N N . ILE A 1 89 ? -7.923 -2.048 3.182 1.00 83.94 89 ILE A N 1
ATOM 651 C CA . ILE A 1 89 ? -7.323 -0.855 3.795 1.00 83.94 89 ILE A CA 1
ATOM 652 C C . ILE A 1 89 ? -8.213 -0.381 4.945 1.00 83.94 89 ILE A C 1
ATOM 654 O O . ILE A 1 89 ? -9.432 -0.298 4.814 1.00 83.94 89 ILE A O 1
ATOM 658 N N . THR A 1 90 ? -7.617 -0.045 6.082 1.00 83.56 90 THR A N 1
ATOM 659 C CA . THR A 1 90 ? -8.357 0.464 7.241 1.00 83.56 90 THR A CA 1
ATOM 660 C C . THR A 1 90 ? -8.516 1.979 7.144 1.00 83.56 90 THR A C 1
ATOM 662 O O . THR A 1 90 ? -7.527 2.703 7.049 1.00 83.56 90 THR A O 1
ATOM 665 N N . SER A 1 91 ? -9.754 2.469 7.190 1.00 87.00 91 SER A N 1
ATOM 666 C CA . SER A 1 91 ? -10.042 3.900 7.269 1.00 87.00 91 SER A CA 1
ATOM 667 C C . SER A 1 91 ? -9.953 4.363 8.720 1.00 87.00 91 SER A C 1
ATOM 669 O O . SER A 1 91 ? -10.517 3.731 9.612 1.00 87.00 91 SER A O 1
ATOM 671 N N . VAL A 1 92 ? -9.273 5.481 8.958 1.00 89.75 92 VAL A N 1
ATOM 672 C CA . VAL A 1 92 ? -9.101 6.059 10.295 1.00 89.75 92 VAL A CA 1
ATOM 673 C C . VAL A 1 92 ? -9.650 7.474 10.279 1.00 89.75 92 VAL A C 1
ATOM 675 O O . VAL A 1 92 ? -9.124 8.333 9.575 1.00 89.75 92 VAL A O 1
ATOM 678 N N . ASN A 1 93 ? -10.710 7.715 11.046 1.00 89.06 93 ASN A N 1
ATOM 679 C CA . ASN A 1 93 ? -11.225 9.061 11.250 1.00 89.06 93 ASN A CA 1
ATOM 680 C C . ASN A 1 93 ? -10.600 9.659 12.516 1.00 89.06 93 ASN A C 1
ATOM 682 O O . ASN A 1 93 ? -10.667 9.044 13.583 1.00 89.06 93 ASN A O 1
ATOM 686 N N . ILE A 1 94 ? -9.986 10.835 12.388 1.00 87.94 94 ILE A N 1
ATOM 687 C CA . ILE A 1 94 ? -9.241 11.501 13.463 1.00 87.94 94 ILE A CA 1
ATOM 688 C C . ILE A 1 94 ? -10.019 12.690 14.025 1.00 87.94 94 ILE A C 1
ATOM 690 O O . ILE A 1 94 ? -10.714 13.399 13.297 1.00 87.94 94 ILE A O 1
ATOM 694 N N . THR A 1 95 ? -9.873 12.926 15.328 1.00 84.12 95 THR A N 1
ATOM 695 C CA . THR A 1 95 ? -10.458 14.092 15.997 1.00 84.12 95 THR A CA 1
ATOM 696 C C . THR A 1 95 ? -9.814 15.387 15.494 1.00 84.12 95 THR A C 1
ATOM 698 O O . THR A 1 95 ? -8.619 15.432 15.194 1.00 84.12 95 THR A O 1
ATOM 701 N N . THR A 1 96 ? -10.609 16.457 15.421 1.00 84.88 96 THR A N 1
ATOM 702 C CA . THR A 1 96 ? -10.171 17.794 15.004 1.00 84.88 96 THR A CA 1
ATOM 703 C C . THR A 1 96 ? -8.958 18.267 15.819 1.00 84.88 96 THR A C 1
ATOM 705 O O . THR A 1 96 ? -9.013 18.241 17.055 1.00 84.88 96 THR A O 1
ATOM 708 N N . PRO A 1 97 ? -7.872 18.734 15.170 1.00 80.94 97 PRO A N 1
ATOM 709 C CA . PRO A 1 97 ? -6.692 19.215 15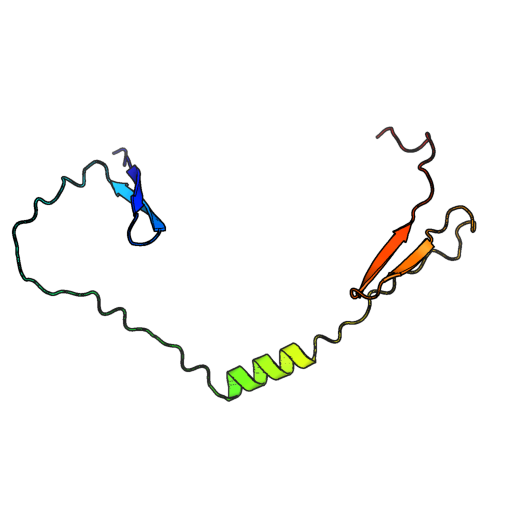.876 1.00 80.94 97 PRO A CA 1
ATOM 710 C C . PRO A 1 97 ? -7.031 20.430 16.746 1.00 80.94 97 PRO A C 1
ATOM 712 O O . PRO A 1 97 ? -7.720 21.356 16.324 1.00 80.94 97 PRO A O 1
ATOM 715 N N . GLN A 1 98 ? -6.531 20.420 17.980 1.00 78.81 98 GLN A N 1
ATOM 716 C CA . GLN A 1 98 ? -6.657 21.532 18.920 1.00 78.81 98 GLN A CA 1
ATOM 717 C C . GLN A 1 98 ? -5.607 22.606 18.570 1.00 78.81 98 GLN A C 1
ATOM 719 O O . GLN A 1 98 ? -4.476 22.271 18.207 1.00 78.81 98 GLN A O 1
ATOM 724 N N . CYS A 1 99 ? -5.938 23.894 18.724 1.00 67.81 99 CYS A N 1
ATOM 725 C CA . CYS A 1 99 ? -5.053 25.017 18.365 1.00 67.81 99 CYS A CA 1
ATOM 726 C C . CYS A 1 99 ? -3.676 25.014 19.057 1.00 67.81 99 CYS A C 1
ATOM 728 O O . CYS A 1 99 ? -2.753 25.666 18.581 1.00 67.81 99 CYS A O 1
ATOM 730 N N . SER A 1 100 ? -3.501 24.277 20.156 1.00 65.25 100 SER A N 1
ATOM 731 C CA . SER A 1 100 ? -2.234 24.204 20.891 1.00 65.25 100 SER A CA 1
ATOM 732 C C . SER A 1 100 ? -1.108 23.460 20.158 1.00 65.25 100 SER A C 1
ATOM 734 O O . SER A 1 100 ? 0.016 23.453 20.651 1.00 65.25 100 SER A O 1
ATOM 736 N N . ARG A 1 101 ? -1.370 22.828 19.002 1.00 62.03 101 ARG A N 1
ATOM 737 C CA . ARG A 1 101 ? -0.384 21.989 18.290 1.00 62.03 101 ARG A CA 1
ATOM 738 C C . ARG A 1 101 ? 0.163 22.556 16.974 1.00 62.03 101 ARG A C 1
ATOM 740 O O . ARG A 1 101 ? 0.830 21.818 16.259 1.00 62.03 101 ARG A O 1
ATOM 747 N N . PHE A 1 102 ? -0.081 23.827 16.648 1.00 49.12 102 PHE A N 1
ATOM 748 C CA . PHE A 1 102 ? 0.317 24.402 15.349 1.00 49.12 102 PHE A CA 1
ATOM 749 C C . PHE A 1 102 ? 1.596 25.258 15.345 1.00 49.12 102 PHE A C 1
ATOM 751 O O . PHE A 1 102 ? 1.843 25.962 14.371 1.00 49.12 102 PHE A O 1
ATOM 758 N N . ILE A 1 103 ? 2.427 25.207 16.391 1.00 56.66 103 ILE A N 1
ATOM 759 C CA . ILE A 1 103 ? 3.686 25.968 16.423 1.00 56.66 103 ILE A CA 1
ATOM 760 C C . ILE A 1 103 ? 4.814 25.101 16.991 1.00 56.66 103 ILE A C 1
ATOM 762 O O . ILE A 1 103 ? 4.959 24.995 18.207 1.00 56.66 103 ILE A O 1
ATOM 766 N N . GLN A 1 104 ? 5.595 24.480 16.104 1.00 49.06 104 GLN A N 1
ATOM 767 C CA . GLN A 1 104 ? 7.025 24.219 16.297 1.00 49.06 104 GLN A CA 1
ATOM 768 C C . GLN A 1 104 ? 7.707 24.030 14.941 1.00 49.06 104 GLN A C 1
ATOM 770 O O . GLN A 1 104 ? 7.106 23.346 14.084 1.00 49.06 104 GLN A O 1
#

Foldseek 3Di:
DDFDWDWDQDPVVRDIDIDTPPPPPPPDDDDPDDPDPPPVPPPPPCDVVNVVVVVVVVVVPPPPLPPDDFDPPDDPLQTWDWDQDPVSDIDTHGHDDDPVPDDD

InterPro domains:
  IPR024973 ESPR domain [PF13018] (1-27)

Nearest PDB structures (foldseek):
  8e73-assembly1_S3  TM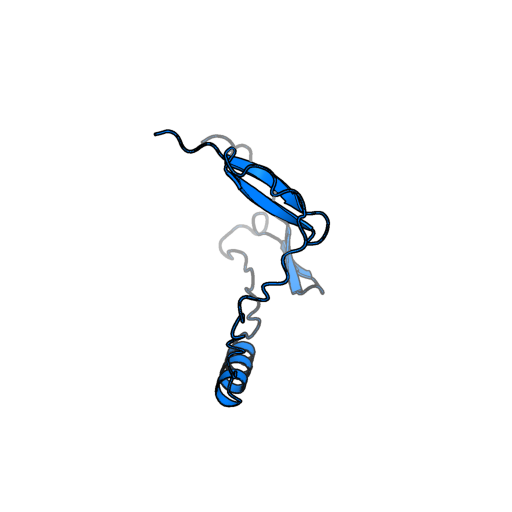=4.646E-01  e=8.158E+00  Vigna radiata
  8j9j-assembly1_S3  TM=2.177E-01  e=9.869E+00  Euglena gracilis

pLDDT: mean 71.7, std 14.43, range [40.56, 92.38]

Sequence (104 aa):
MNHIYKIVFNKSTQTWMAVCEYARGVSCNSVSAGNKPSIKGMMGKVTALSFAVFVALQSAHANTPTTILADKSADKSLQPIVLPTASGITSVNITTPQCSRFIQ

Secondary structure (DSSP, 8-state):
----EEEEEETTTTEEEEEETT-------------------------HHHHHHHHHHHHT-----------TTS-TTTS-EEEE-TTSPEEEE-PPPPGGGS--

Organism: NCBI:txid34061

Radius of gyration: 30.02 Å; Cα contacts (8 Å, |Δi|>4): 59; chains: 1; bounding box: 53×52×75 Å

Mean predicted aligned error: 20.15 Å